Protein AF-T2JD21-F1 (afdb_monomer_lite)

pLDDT: mean 97.57, std 2.4, range [83.81, 98.69]

InterPro domains:
  IPR011990 Tetratricopeptide-like helical domain superfamily [G3DSA:1.25.40.10] (1-54)
  IPR011990 Tetratricopeptide-like helical domain superfamily [SSF48452] (2-46)

Structure (mmCIF, N/CA/C/O backbone):
data_AF-T2JD21-F1
#
_entry.id   AF-T2JD21-F1
#
loop_
_atom_site.group_PDB
_atom_site.id
_atom_site.type_symbol
_atom_site.label_atom_id
_atom_site.label_alt_id
_atom_site.label_comp_id
_atom_site.label_asym_id
_atom_site.label_entity_id
_atom_site.label_seq_id
_atom_site.pdbx_PDB_ins_code
_atom_site.Cartn_x
_atom_site.Cartn_y
_atom_site.Cartn_z
_atom_site.occupancy
_atom_site.B_iso_or_equiv
_atom_site.auth_seq_id
_atom_site.auth_comp_id
_atom_site.auth_asym_id
_atom_site.auth_atom_id
_atom_site.pdbx_PDB_model_num
ATOM 1 N N . MET A 1 1 ? -3.307 5.536 -6.966 1.00 83.81 1 MET A N 1
ATOM 2 C CA . MET A 1 1 ? -3.828 4.480 -6.071 1.00 83.81 1 MET A CA 1
ATOM 3 C C . MET A 1 1 ? -3.343 4.692 -4.638 1.00 83.81 1 MET A C 1
ATOM 5 O O . MET A 1 1 ? -4.190 4.973 -3.806 1.00 83.81 1 MET A O 1
ATOM 9 N N . ASN A 1 2 ? -2.028 4.756 -4.372 1.00 93.88 2 ASN A N 1
ATOM 10 C CA . ASN A 1 2 ? -1.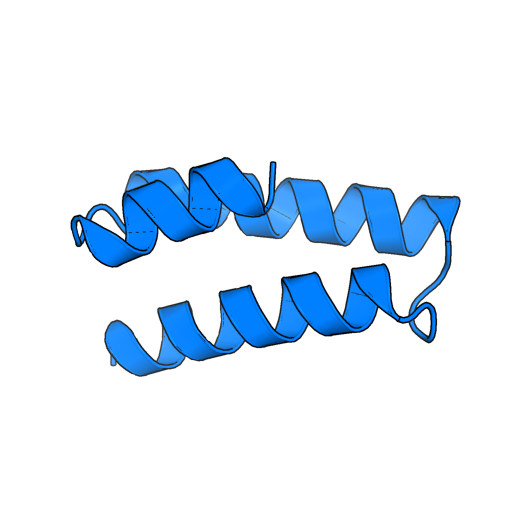468 5.075 -3.039 1.00 93.88 2 ASN A CA 1
ATOM 11 C C . ASN A 1 2 ? -2.102 6.293 -2.334 1.00 93.88 2 ASN A C 1
ATOM 13 O O . ASN A 1 2 ? -2.530 6.186 -1.195 1.00 93.88 2 ASN A O 1
ATOM 17 N N . ASN A 1 3 ? -2.214 7.444 -3.005 1.00 96.44 3 ASN A N 1
ATOM 18 C CA . ASN A 1 3 ? -2.723 8.660 -2.349 1.00 96.44 3 ASN A CA 1
ATOM 19 C C . ASN A 1 3 ? -4.211 8.562 -1.975 1.00 96.44 3 ASN A C 1
ATOM 21 O O . ASN A 1 3 ? -4.627 9.112 -0.960 1.00 96.44 3 ASN A O 1
ATOM 25 N N . LEU A 1 4 ? -5.007 7.850 -2.778 1.00 97.94 4 LEU A N 1
ATOM 26 C CA . LEU A 1 4 ? -6.417 7.607 -2.469 1.00 97.94 4 LEU A CA 1
ATOM 27 C C . LEU A 1 4 ? -6.555 6.598 -1.321 1.00 97.94 4 LEU A C 1
ATOM 29 O O . LEU A 1 4 ? -7.363 6.811 -0.424 1.00 97.94 4 LEU A O 1
ATOM 33 N N . ALA A 1 5 ? -5.712 5.562 -1.307 1.00 98.00 5 ALA A N 1
ATOM 34 C CA . ALA A 1 5 ? -5.621 4.620 -0.197 1.00 98.00 5 ALA A CA 1
ATOM 35 C C . ALA A 1 5 ? -5.259 5.336 1.117 1.00 98.00 5 ALA A C 1
ATOM 37 O O . ALA A 1 5 ? -5.931 5.161 2.129 1.00 98.00 5 ALA A O 1
ATOM 38 N N . ALA A 1 6 ? -4.265 6.229 1.083 1.00 97.94 6 ALA A N 1
ATOM 39 C CA . ALA A 1 6 ? -3.869 7.046 2.228 1.00 97.94 6 ALA A CA 1
ATOM 40 C C . ALA A 1 6 ? -4.990 7.981 2.706 1.00 97.94 6 ALA A C 1
ATOM 42 O O . ALA A 1 6 ? -5.193 8.129 3.909 1.00 97.94 6 ALA A O 1
ATOM 43 N N . LEU A 1 7 ? -5.759 8.574 1.786 1.00 98.31 7 LEU A N 1
ATOM 44 C CA . LEU A 1 7 ? -6.920 9.388 2.144 1.00 98.31 7 LEU A CA 1
ATOM 45 C C . LEU A 1 7 ? -7.996 8.560 2.860 1.00 98.31 7 LEU A C 1
ATOM 47 O O . LEU A 1 7 ? -8.538 9.012 3.867 1.00 98.31 7 LEU A O 1
ATOM 51 N N . TYR A 1 8 ? -8.303 7.358 2.365 1.00 98.50 8 TYR A N 1
ATOM 52 C CA . TYR A 1 8 ? -9.261 6.473 3.027 1.00 98.50 8 TYR A CA 1
ATOM 53 C C . TYR A 1 8 ? -8.756 5.970 4.381 1.00 98.50 8 TYR A C 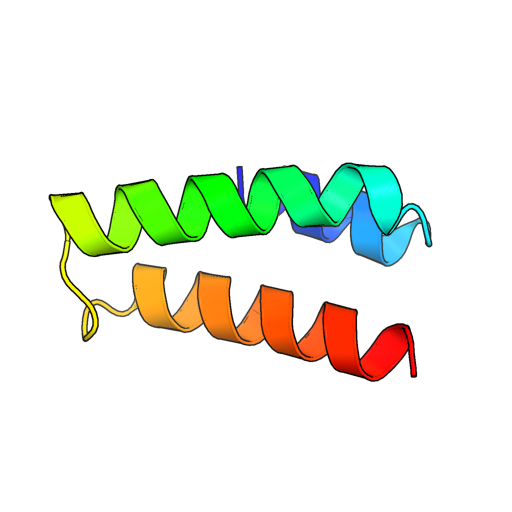1
ATOM 55 O O . TYR A 1 8 ? -9.539 5.978 5.329 1.00 98.50 8 TYR A O 1
ATOM 63 N N . ARG A 1 9 ? -7.459 5.657 4.511 1.00 97.69 9 ARG A N 1
ATOM 64 C CA . ARG A 1 9 ? -6.814 5.351 5.799 1.00 97.69 9 ARG A CA 1
ATOM 65 C C . ARG A 1 9 ? -7.039 6.470 6.816 1.00 97.69 9 ARG A C 1
ATOM 67 O O . ARG A 1 9 ? -7.543 6.213 7.897 1.00 97.69 9 ARG A O 1
ATOM 74 N N . ILE A 1 10 ? -6.743 7.721 6.450 1.00 97.69 10 ILE A N 1
ATOM 75 C CA . ILE A 1 10 ? -6.908 8.888 7.341 1.00 97.69 10 ILE A CA 1
ATOM 76 C C . ILE A 1 10 ? -8.376 9.084 7.768 1.00 97.69 10 ILE A C 1
ATOM 78 O O . ILE A 1 10 ? -8.646 9.628 8.834 1.00 97.69 10 ILE A O 1
ATOM 82 N N . GLN A 1 11 ? -9.335 8.630 6.959 1.00 98.06 11 GLN A N 1
ATOM 83 C CA . GLN A 1 11 ? -10.763 8.650 7.296 1.00 98.06 11 GLN A CA 1
ATOM 84 C C . GLN A 1 11 ? -11.225 7.427 8.112 1.00 98.06 11 GLN A C 1
ATOM 86 O O . GLN A 1 11 ? -12.422 7.304 8.362 1.00 98.06 11 GLN A O 1
ATOM 91 N N . GLY A 1 12 ? -10.327 6.503 8.472 1.00 97.38 12 GLY A N 1
ATOM 92 C CA . GLY A 1 12 ? -10.658 5.234 9.131 1.00 97.38 12 GLY A CA 1
ATOM 93 C C . GLY A 1 12 ? -11.383 4.228 8.227 1.00 97.38 12 GLY A C 1
ATOM 94 O O . GLY A 1 12 ? -11.942 3.248 8.706 1.00 97.38 12 GLY A O 1
ATOM 95 N N . LYS A 1 13 ? -11.413 4.458 6.908 1.00 98.38 13 LYS A N 1
ATOM 96 C CA . LYS A 1 13 ? -12.089 3.595 5.924 1.00 98.38 13 LYS A CA 1
ATOM 97 C C . LYS A 1 13 ? -11.133 2.527 5.400 1.00 98.38 13 LYS A C 1
ATOM 99 O O . LYS A 1 13 ? -10.826 2.494 4.208 1.00 98.38 13 LYS A O 1
ATOM 104 N N . TYR A 1 14 ? -10.645 1.674 6.295 1.00 97.75 14 TYR A N 1
ATOM 105 C CA . TYR A 1 14 ? -9.614 0.683 5.980 1.00 97.75 14 TYR A CA 1
ATOM 106 C C . TYR A 1 14 ? -10.035 -0.300 4.880 1.00 97.75 14 TYR A C 1
ATOM 108 O O . TYR A 1 14 ? -9.270 -0.532 3.948 1.00 97.75 14 TYR A O 1
ATOM 116 N N . GLU A 1 15 ? -11.292 -0.745 4.892 1.00 97.75 15 GLU A N 1
ATOM 117 C CA . GLU A 1 15 ? -11.870 -1.639 3.873 1.00 97.75 15 GLU A CA 1
ATOM 118 C C . GLU A 1 15 ? -11.827 -1.045 2.451 1.00 97.75 15 GLU A C 1
ATOM 120 O O . GLU A 1 15 ? -11.721 -1.769 1.464 1.00 97.75 15 GLU A O 1
ATOM 125 N N . ALA A 1 16 ? -11.885 0.286 2.328 1.00 97.94 16 ALA A N 1
ATOM 126 C CA . ALA A 1 16 ? -11.755 0.982 1.047 1.00 97.94 16 ALA A CA 1
ATOM 127 C C . ALA A 1 16 ? -10.290 1.286 0.682 1.00 97.94 16 ALA A C 1
ATOM 129 O O . ALA A 1 16 ? -9.970 1.481 -0.492 1.00 97.94 16 ALA A O 1
ATOM 130 N N . ALA A 1 17 ? -9.398 1.359 1.673 1.00 98.38 17 ALA A N 1
ATOM 131 C CA . ALA A 1 17 ? -7.981 1.657 1.492 1.00 98.38 17 ALA A CA 1
ATOM 132 C C . ALA A 1 17 ? -7.166 0.418 1.090 1.00 98.38 17 ALA A C 1
ATOM 134 O O . ALA A 1 17 ? -6.329 0.506 0.190 1.00 98.38 17 ALA A O 1
ATOM 135 N N . GLU A 1 18 ? -7.424 -0.729 1.719 1.00 98.12 18 GLU A N 1
ATOM 136 C CA . GLU A 1 18 ? -6.692 -1.984 1.515 1.00 98.12 18 GLU A CA 1
ATOM 137 C C . GLU A 1 18 ? -6.589 -2.421 0.044 1.00 98.12 18 GLU A C 1
ATOM 139 O O . GLU A 1 18 ? -5.460 -2.560 -0.440 1.00 98.12 18 GLU A O 1
ATOM 144 N N . PRO A 1 19 ? -7.688 -2.550 -0.730 1.00 98.44 19 PRO A N 1
ATOM 145 C CA . PRO A 1 19 ? -7.583 -2.973 -2.128 1.00 98.44 19 PRO A CA 1
ATOM 146 C C . PRO A 1 19 ? -6.749 -1.998 -2.971 1.00 98.44 19 PRO A C 1
ATOM 148 O O . PRO A 1 19 ? -5.998 -2.414 -3.851 1.00 98.44 19 PRO A O 1
ATOM 151 N N . LEU A 1 20 ? -6.805 -0.696 -2.669 1.00 98.62 20 LEU A N 1
ATOM 152 C CA . LEU A 1 20 ? -6.026 0.315 -3.385 1.00 98.62 20 LEU A CA 1
ATOM 153 C C . LEU A 1 20 ? -4.528 0.230 -3.083 1.00 98.62 20 LEU A C 1
ATOM 155 O O . LEU A 1 20 ? -3.723 0.516 -3.974 1.00 98.62 2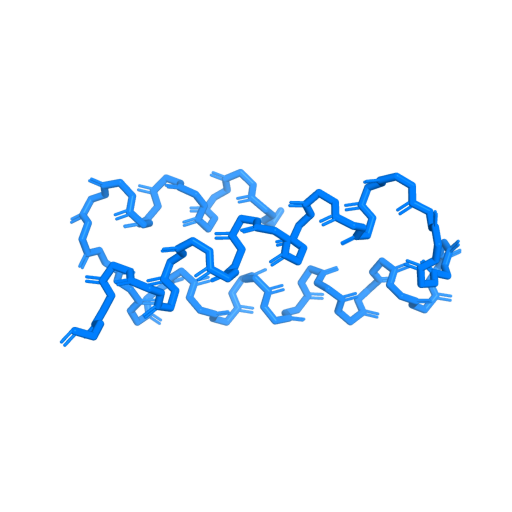0 LEU A O 1
ATOM 159 N N . TYR A 1 21 ? -4.147 -0.122 -1.852 1.00 98.50 21 TYR A N 1
ATOM 160 C CA . TYR A 1 21 ? -2.752 -0.393 -1.509 1.00 98.50 21 TYR A CA 1
ATOM 161 C C . TYR A 1 21 ? -2.258 -1.667 -2.191 1.00 98.50 21 TYR A C 1
ATOM 163 O O . TYR A 1 21 ? -1.220 -1.622 -2.849 1.00 98.50 21 TYR A O 1
ATOM 171 N N . VAL A 1 22 ? -3.014 -2.765 -2.100 1.00 98.50 22 VAL A N 1
ATOM 172 C CA . VAL A 1 22 ? -2.648 -4.063 -2.690 1.00 98.50 22 VAL A CA 1
ATOM 173 C C . VAL A 1 22 ? -2.451 -3.952 -4.202 1.00 98.50 22 VAL A C 1
ATOM 175 O O . VAL A 1 22 ? -1.410 -4.362 -4.723 1.00 98.50 22 VAL A O 1
ATOM 178 N N . ASP A 1 23 ? -3.392 -3.332 -4.912 1.00 98.38 23 ASP A N 1
ATOM 179 C CA . ASP A 1 23 ? -3.279 -3.153 -6.359 1.00 98.38 23 ASP A CA 1
ATOM 180 C C . ASP A 1 23 ? -2.105 -2.236 -6.735 1.00 98.38 23 ASP A C 1
ATOM 182 O O . ASP A 1 23 ? -1.369 -2.517 -7.686 1.00 98.38 23 ASP A O 1
ATOM 186 N N . ALA A 1 24 ? -1.885 -1.151 -5.980 1.00 98.25 24 ALA A N 1
ATOM 187 C CA . ALA A 1 24 ? -0.751 -0.258 -6.210 1.00 98.25 24 ALA A CA 1
ATOM 188 C C . ALA A 1 24 ? 0.586 -0.986 -6.033 1.00 98.25 24 ALA A C 1
ATOM 190 O O . ALA A 1 24 ? 1.478 -0.826 -6.864 1.00 98.25 24 ALA A O 1
ATOM 191 N N . ILE A 1 25 ? 0.713 -1.791 -4.976 1.00 98.56 25 ILE A N 1
ATOM 192 C CA . ILE A 1 25 ? 1.903 -2.595 -4.695 1.00 98.56 25 ILE A CA 1
ATOM 193 C C . ILE A 1 25 ? 2.149 -3.561 -5.854 1.00 98.56 25 ILE A C 1
ATOM 195 O O . ILE A 1 25 ? 3.221 -3.517 -6.450 1.00 98.56 25 ILE A O 1
ATOM 199 N N . LYS A 1 26 ? 1.140 -4.338 -6.263 1.00 98.56 26 LYS A N 1
ATOM 200 C CA . LYS A 1 26 ? 1.265 -5.307 -7.361 1.00 98.56 26 LYS A CA 1
ATOM 201 C C . LYS A 1 26 ? 1.729 -4.664 -8.672 1.00 98.56 26 LYS A C 1
ATOM 203 O O . LYS A 1 26 ? 2.598 -5.205 -9.360 1.00 98.56 26 LYS A O 1
ATOM 208 N N . ILE A 1 27 ? 1.164 -3.509 -9.030 1.00 98.25 27 ILE A N 1
ATOM 209 C CA . ILE A 1 27 ? 1.556 -2.774 -10.241 1.00 98.25 27 ILE A CA 1
ATOM 21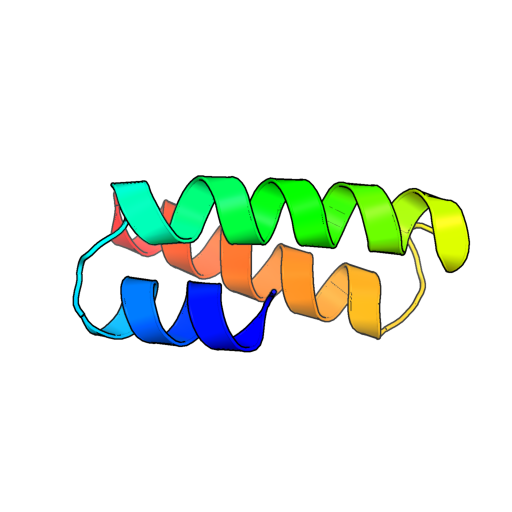0 C C . ILE A 1 27 ? 3.007 -2.292 -10.129 1.00 98.25 27 ILE A C 1
ATOM 212 O O . ILE A 1 27 ? 3.788 -2.481 -11.060 1.00 98.25 27 ILE A O 1
ATOM 216 N N . LEU A 1 28 ? 3.383 -1.684 -9.001 1.00 98.31 28 LEU A N 1
ATOM 217 C CA . LEU A 1 28 ? 4.717 -1.108 -8.819 1.00 98.31 28 LEU A CA 1
ATOM 218 C C . LEU A 1 28 ? 5.806 -2.181 -8.724 1.00 98.31 28 LEU A C 1
ATOM 220 O O . LEU A 1 28 ? 6.862 -2.018 -9.327 1.00 98.31 28 LEU A O 1
ATOM 224 N N . GLU A 1 29 ? 5.538 -3.302 -8.061 1.00 98.31 29 GLU A N 1
ATOM 225 C CA . GLU A 1 29 ? 6.431 -4.465 -8.045 1.00 98.31 29 GLU A CA 1
ATOM 226 C C . GLU A 1 29 ? 6.683 -4.997 -9.458 1.00 98.31 29 GLU A C 1
ATOM 228 O O . GLU A 1 29 ? 7.824 -5.280 -9.816 1.00 98.31 29 GLU A O 1
ATOM 233 N N . THR A 1 30 ? 5.633 -5.078 -10.280 1.00 98.50 30 THR A N 1
ATOM 234 C CA . THR A 1 30 ? 5.730 -5.587 -11.656 1.00 98.50 30 THR A CA 1
ATOM 235 C C . THR A 1 30 ? 6.487 -4.625 -12.574 1.00 98.50 30 THR A C 1
ATOM 237 O O . 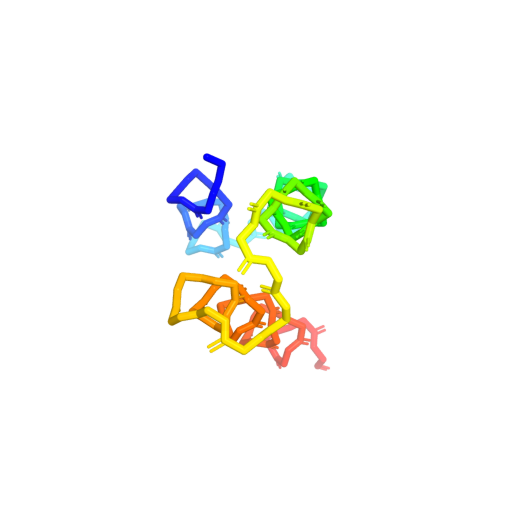THR A 1 30 ? 7.284 -5.060 -13.400 1.00 98.50 30 THR A O 1
ATOM 240 N N . VAL A 1 31 ? 6.224 -3.320 -12.463 1.00 98.50 31 VAL A N 1
ATOM 241 C CA . VAL A 1 31 ? 6.735 -2.310 -13.408 1.00 98.50 31 VAL A CA 1
ATOM 242 C C . VAL A 1 31 ? 8.102 -1.766 -12.996 1.00 98.50 31 VAL A C 1
ATOM 244 O O . VAL A 1 31 ? 8.937 -1.495 -13.854 1.00 98.50 31 VAL A O 1
ATOM 247 N N . LEU A 1 32 ? 8.326 -1.574 -11.696 1.00 98.19 32 LEU A N 1
ATOM 248 C CA . LEU A 1 32 ? 9.505 -0.889 -11.159 1.00 98.19 32 LEU A CA 1
ATOM 249 C C . LEU A 1 32 ? 10.409 -1.815 -10.338 1.00 98.19 32 LEU A C 1
ATOM 251 O O . LEU A 1 32 ? 11.568 -1.482 -10.100 1.00 98.19 32 LEU A O 1
ATOM 255 N N . GLY A 1 33 ? 9.898 -2.969 -9.911 1.00 98.38 33 GLY A N 1
ATOM 256 C CA . GLY A 1 33 ? 10.604 -3.888 -9.030 1.00 98.38 33 GLY A CA 1
ATOM 257 C C . GLY A 1 33 ? 10.439 -3.558 -7.546 1.00 98.38 33 GLY A C 1
ATOM 258 O O . GLY A 1 33 ? 9.927 -2.510 -7.143 1.00 98.38 33 GLY A O 1
ATOM 259 N N . ASN A 1 34 ? 10.895 -4.495 -6.716 1.00 98.00 34 ASN A N 1
ATOM 260 C CA . ASN A 1 34 ? 10.713 -4.470 -5.263 1.00 98.00 34 ASN A CA 1
ATOM 261 C C . ASN A 1 34 ? 11.514 -3.369 -4.557 1.00 98.00 34 ASN A C 1
ATOM 263 O O . ASN A 1 34 ? 11.019 -2.794 -3.591 1.00 98.00 34 ASN A O 1
ATOM 267 N N . GLU A 1 35 ? 12.718 -3.077 -5.052 1.00 97.94 35 GLU A N 1
ATOM 268 C CA . GLU A 1 35 ? 13.660 -2.123 -4.446 1.00 97.94 35 GLU A CA 1
ATOM 269 C C . GLU A 1 35 ? 13.429 -0.678 -4.903 1.00 97.94 35 GLU A C 1
ATOM 271 O O . GLU A 1 35 ? 14.101 0.250 -4.452 1.00 97.94 35 GLU A O 1
ATOM 276 N N . HIS A 1 36 ? 12.491 -0.457 -5.828 1.00 98.31 36 HIS A N 1
ATOM 277 C CA . HIS A 1 36 ? 12.238 0.885 -6.317 1.00 98.31 36 HIS A CA 1
ATOM 278 C C . HIS A 1 36 ? 11.652 1.755 -5.191 1.00 98.31 36 HIS A C 1
ATOM 280 O O . HIS A 1 36 ? 10.704 1.325 -4.522 1.00 98.31 36 HIS A O 1
ATOM 286 N N . PRO A 1 37 ? 12.121 3.006 -5.009 1.00 98.44 37 PRO A N 1
ATOM 287 C CA . PRO A 1 37 ? 11.685 3.862 -3.904 1.00 98.44 37 PRO A CA 1
ATOM 288 C C . PRO A 1 37 ? 10.164 4.021 -3.792 1.00 98.44 37 PRO A C 1
ATOM 290 O O . PRO A 1 37 ? 9.615 4.060 -2.692 1.00 98.44 37 PRO A O 1
ATOM 293 N N . TRP A 1 38 ? 9.457 4.079 -4.925 1.00 97.94 38 TRP A N 1
ATOM 294 C CA . TRP A 1 38 ? 7.990 4.130 -4.919 1.00 97.94 38 TRP A CA 1
ATOM 295 C C . TRP A 1 38 ? 7.341 2.843 -4.417 1.00 97.94 38 TRP A C 1
ATOM 297 O O . TRP A 1 38 ? 6.414 2.929 -3.618 1.00 97.94 38 TRP A O 1
ATOM 307 N N . THR A 1 39 ? 7.822 1.670 -4.832 1.00 98.44 39 THR A N 1
ATOM 308 C CA . THR A 1 39 ? 7.304 0.384 -4.347 1.00 98.44 39 THR A CA 1
ATOM 309 C C . THR A 1 39 ? 7.460 0.294 -2.829 1.00 98.44 39 THR A C 1
ATOM 311 O O . THR A 1 39 ? 6.496 -0.003 -2.125 1.00 98.44 39 THR A O 1
ATOM 314 N N . ILE A 1 40 ? 8.638 0.663 -2.314 1.00 98.69 40 ILE A N 1
ATOM 315 C CA . ILE A 1 40 ? 8.921 0.728 -0.873 1.00 98.69 40 ILE A CA 1
ATOM 316 C C . ILE A 1 40 ? 7.984 1.720 -0.169 1.00 98.69 40 ILE A C 1
ATOM 318 O O . ILE A 1 40 ? 7.390 1.390 0.854 1.00 98.69 40 ILE A O 1
ATOM 322 N N . THR A 1 41 ? 7.793 2.916 -0.732 1.00 98.44 41 THR A N 1
ATOM 323 C CA . THR A 1 41 ? 6.918 3.946 -0.143 1.00 98.44 41 THR A CA 1
ATOM 324 C C . THR A 1 41 ? 5.481 3.451 0.015 1.00 98.44 41 THR A C 1
ATOM 326 O O . THR A 1 41 ? 4.876 3.643 1.069 1.00 98.44 41 THR A O 1
ATOM 329 N N . VAL A 1 42 ? 4.923 2.802 -1.013 1.00 98.38 42 VAL A N 1
ATOM 330 C CA . VAL A 1 42 ? 3.544 2.297 -0.952 1.00 98.38 42 VAL A CA 1
ATOM 331 C C . VAL A 1 42 ? 3.420 1.148 0.048 1.00 98.38 42 VAL A C 1
ATOM 333 O O . VAL A 1 42 ? 2.470 1.138 0.827 1.00 98.38 42 VAL A O 1
ATOM 336 N N . ARG A 1 43 ? 4.393 0.228 0.093 1.00 98.56 43 ARG A N 1
ATOM 337 C CA . ARG A 1 43 ? 4.422 -0.844 1.100 1.00 98.56 43 ARG A CA 1
ATOM 338 C C . ARG A 1 43 ? 4.492 -0.295 2.525 1.00 98.56 43 ARG A C 1
ATOM 340 O O . ARG A 1 43 ? 3.742 -0.758 3.373 1.00 98.56 43 ARG A O 1
ATOM 347 N N . ASN A 1 44 ? 5.312 0.725 2.776 1.00 98.50 44 ASN A N 1
ATOM 348 C CA . ASN A 1 44 ? 5.388 1.363 4.094 1.00 98.50 44 ASN A CA 1
ATOM 349 C C . ASN A 1 44 ? 4.051 2.004 4.490 1.00 98.50 44 ASN A C 1
ATOM 351 O O . ASN A 1 44 ? 3.606 1.852 5.622 1.00 98.50 44 ASN A O 1
ATOM 355 N N . ASN A 1 45 ? 3.375 2.685 3.561 1.00 98.25 45 ASN A N 1
ATOM 356 C CA . ASN A 1 45 ? 2.062 3.274 3.834 1.00 98.25 45 ASN 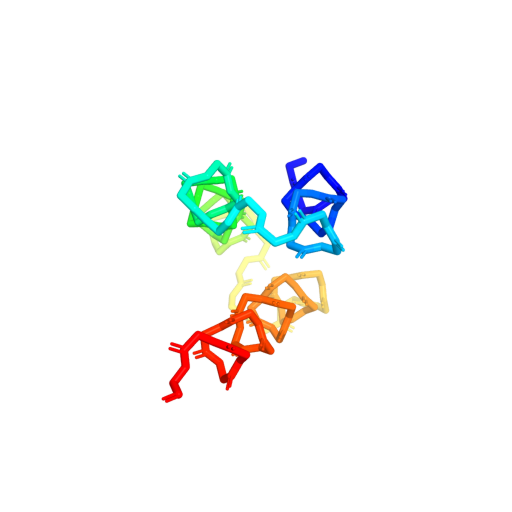A CA 1
ATOM 357 C C . ASN A 1 45 ? 0.991 2.218 4.130 1.00 98.25 45 ASN A C 1
ATOM 359 O O . ASN A 1 45 ? 0.129 2.453 4.981 1.00 98.25 45 ASN A O 1
ATOM 363 N N . TYR A 1 46 ? 1.057 1.082 3.433 1.00 98.50 46 TYR A N 1
ATOM 364 C CA . TYR A 1 46 ? 0.191 -0.062 3.677 1.00 98.50 46 TYR A CA 1
ATOM 365 C C . TYR A 1 46 ? 0.476 -0.700 5.040 1.00 98.50 46 TYR A C 1
ATOM 367 O O . TYR A 1 46 ? -0.457 -0.930 5.797 1.00 98.50 46 TYR A O 1
ATOM 375 N N . GLN A 1 47 ? 1.748 -0.887 5.404 1.00 98.56 47 GLN A N 1
ATOM 376 C CA . GLN A 1 47 ? 2.122 -1.416 6.716 1.00 98.56 47 GLN A CA 1
ATOM 377 C C . GLN A 1 47 ? 1.625 -0.519 7.854 1.00 98.56 47 GLN A C 1
ATOM 379 O O . GLN A 1 47 ? 1.006 -1.018 8.782 1.00 98.56 47 GLN A O 1
ATOM 384 N N . ILE A 1 48 ? 1.792 0.803 7.734 1.00 98.25 48 ILE A N 1
ATOM 385 C CA . ILE A 1 48 ? 1.254 1.761 8.715 1.00 98.25 48 ILE A CA 1
ATOM 386 C C . ILE A 1 48 ? -0.260 1.585 8.878 1.00 98.25 48 ILE A C 1
ATOM 388 O O . ILE A 1 48 ? -0.766 1.638 9.989 1.00 98.25 48 ILE A O 1
ATOM 392 N N . MET A 1 49 ? -0.992 1.366 7.781 1.00 98.06 49 MET A N 1
ATOM 393 C CA . MET A 1 49 ? -2.430 1.107 7.862 1.00 98.06 49 MET A CA 1
ATOM 394 C C . MET A 1 49 ? -2.735 -0.189 8.621 1.00 98.06 49 MET A C 1
ATOM 396 O O . MET A 1 49 ? -3.643 -0.196 9.440 1.00 98.06 49 MET A O 1
ATOM 400 N N . LEU A 1 50 ? -1.994 -1.270 8.361 1.00 98.00 50 LEU A N 1
ATOM 401 C CA . LEU A 1 50 ? -2.183 -2.542 9.065 1.00 98.00 50 LEU A CA 1
ATOM 402 C C . LEU A 1 50 ? -1.905 -2.404 10.568 1.00 98.00 50 LEU A C 1
ATOM 404 O O . LEU A 1 50 ? -2.648 -2.961 11.370 1.00 98.00 50 LEU A O 1
ATOM 408 N N . ASP A 1 51 ? -0.892 -1.618 10.938 1.00 98.06 51 ASP A N 1
ATOM 409 C CA . ASP A 1 51 ? -0.554 -1.330 12.336 1.00 98.06 51 ASP A CA 1
ATOM 410 C C . ASP A 1 51 ? -1.620 -0.445 13.023 1.00 98.06 51 ASP A C 1
ATOM 412 O O . ASP A 1 51 ? -1.827 -0.538 14.227 1.00 98.06 51 ASP A O 1
ATOM 416 N N . GLU A 1 52 ? -2.323 0.417 12.277 1.00 96.75 52 GLU A N 1
ATOM 417 C CA . GLU A 1 52 ? -3.458 1.204 12.793 1.00 96.75 52 GLU A CA 1
ATOM 418 C C . GLU A 1 52 ? -4.726 0.353 13.010 1.00 96.75 52 GLU A C 1
ATOM 420 O O . GLU A 1 52 ? -5.608 0.750 13.771 1.00 96.75 52 GLU A O 1
ATOM 425 N N . MET A 1 53 ? -4.841 -0.788 12.322 1.00 92.50 53 MET A N 1
ATOM 426 C CA . MET A 1 53 ? -5.990 -1.698 12.407 1.00 92.50 53 MET A CA 1
ATOM 427 C C . MET A 1 53 ? -5.877 -2.733 13.537 1.00 92.50 53 MET A C 1
ATOM 429 O O . MET A 1 53 ? -6.885 -3.368 13.857 1.00 92.50 53 MET A O 1
ATOM 433 N N . SER A 1 54 ? -4.674 -2.941 14.087 1.00 90.12 54 SER A N 1
ATOM 434 C CA . SER A 1 54 ? -4.394 -3.893 15.176 1.00 90.12 54 SER A CA 1
ATOM 435 C C . SER A 1 54 ? -4.728 -3.331 16.552 1.00 90.12 54 SER A C 1
ATOM 437 O O . SER A 1 54 ? -5.318 -4.086 17.358 1.00 90.12 54 SER A O 1
#

Organism: NCBI:txid555881

Foldseek 3Di:
DLVVLLVCLVVVNNVVNQVVLVVQLVVCCVPPNCPPPSNVVSVVSNVVSVVVVD

Radius of gyration: 10.52 Å; chains: 1; bounding box: 26×15×29 Å

Secondary structure (DSSP, 8-state):
-HHHHHHHHHTT-HHHHHHHHHHHHHHHHHHH-TTSHHHHHHHHHHHHHHHHH-

Sequence (54 aa):
MNNLAALYRIQGKYEAAEPLYVDAIKILETVLGNEHPWTITVRNNYQIMLDEMS